Protein AF-A0A6B2DDG6-F1 (afdb_monomer_lite)

Radius of gyration: 26.23 Å; chains: 1; bounding box: 61×68×57 Å

Secondary structure (DSSP, 8-state):
-------------HHHHHHHHHHHHHHHHHHHHHHHHHHS-S--PPTTHHHHHHHHHHHHHHHHHHHHHHHHTT-GGGHHHHHHHHHHHHHHHHHHHHHPPTTHHHHHHHHHHHHHHHHHHHHHHHHH-------TT-HHHHHHHHSPPPPPP-

Sequence (154 aa):
MTVRTMPLLTTRTPGALATWVLGTVAVGMVPWAFVLGRSLPATTQVRHWPAAWIGLDLAVALGCATTARLLHVGDDRARLPASTVAALMAMDAWFDVLTAQAGAEFTQAVVCAVPELALAGLCAWLALRTTDEVVPGSPCDRVQASWPRPPAVP

pLDDT: mean 88.21, std 15.12, range [40.09, 98.75]

Structure (mmCIF, N/CA/C/O backbone):
data_AF-A0A6B2DDG6-F1
#
_entry.id   AF-A0A6B2DDG6-F1
#
loop_
_atom_site.group_PDB
_atom_site.id
_atom_site.type_symbol
_atom_site.label_atom_id
_atom_site.label_alt_id
_atom_site.label_comp_id
_atom_site.label_asym_id
_atom_site.label_entity_id
_atom_site.label_seq_id
_atom_site.pdbx_PDB_ins_code
_atom_site.Cartn_x
_atom_site.Cartn_y
_atom_site.Cartn_z
_atom_site.occupancy
_atom_site.B_iso_or_equiv
_atom_site.auth_seq_id
_atom_site.auth_comp_id
_atom_site.auth_asym_id
_atom_site.auth_atom_id
_atom_site.pdbx_PDB_model_num
ATOM 1 N N . MET A 1 1 ? 6.702 52.962 35.992 1.00 40.09 1 MET A N 1
ATOM 2 C CA . MET A 1 1 ? 6.380 51.525 35.843 1.00 40.09 1 MET A CA 1
ATOM 3 C C . MET A 1 1 ? 6.270 51.230 34.358 1.00 40.09 1 MET A C 1
ATOM 5 O O . MET A 1 1 ? 5.324 51.686 33.735 1.00 40.09 1 MET A O 1
ATOM 9 N N . THR A 1 2 ? 7.266 50.565 33.775 1.00 46.38 2 THR A N 1
ATOM 10 C CA . THR A 1 2 ? 7.349 50.327 32.324 1.00 46.38 2 THR A CA 1
ATOM 11 C C . THR A 1 2 ? 6.962 48.878 32.060 1.00 46.38 2 THR A C 1
ATOM 13 O O . THR A 1 2 ? 7.681 47.963 32.460 1.00 46.38 2 THR A O 1
ATOM 16 N N . VAL A 1 3 ? 5.796 48.661 31.451 1.00 52.56 3 VAL A N 1
ATOM 17 C CA . VAL A 1 3 ? 5.318 47.324 31.084 1.00 52.56 3 VAL A CA 1
ATOM 18 C C . VAL A 1 3 ? 6.172 46.820 29.922 1.00 52.56 3 VAL A C 1
ATOM 20 O O . VAL A 1 3 ? 6.163 47.386 28.833 1.00 52.56 3 VAL A O 1
ATOM 23 N N . ARG A 1 4 ? 6.962 45.778 30.183 1.00 59.75 4 ARG A N 1
ATOM 24 C CA . ARG A 1 4 ? 7.808 45.092 29.206 1.00 59.75 4 ARG A CA 1
ATOM 25 C C . ARG A 1 4 ? 6.925 44.175 28.361 1.00 59.75 4 ARG A C 1
ATOM 27 O O . ARG A 1 4 ? 6.528 43.109 28.821 1.00 59.75 4 ARG A O 1
ATOM 34 N N . THR A 1 5 ? 6.619 44.587 27.138 1.00 60.28 5 THR A N 1
ATOM 35 C CA . THR A 1 5 ? 5.959 43.751 26.131 1.00 60.28 5 THR A CA 1
ATOM 36 C C . THR A 1 5 ? 6.874 42.570 25.801 1.00 60.28 5 THR A C 1
ATOM 38 O O . THR A 1 5 ? 7.951 42.750 25.233 1.00 60.28 5 THR A O 1
ATOM 41 N N . MET A 1 6 ? 6.492 41.358 26.209 1.00 53.19 6 MET A N 1
ATOM 42 C CA . MET A 1 6 ? 7.170 40.137 25.771 1.00 53.19 6 MET A CA 1
ATOM 43 C C . MET A 1 6 ? 6.764 39.827 24.324 1.00 53.19 6 MET A C 1
ATOM 45 O O . MET A 1 6 ? 5.569 39.850 24.024 1.00 53.19 6 MET A O 1
ATOM 49 N N . PRO A 1 7 ? 7.717 39.538 23.419 1.00 54.41 7 PRO A N 1
ATOM 50 C CA . PRO A 1 7 ? 7.389 39.121 22.067 1.00 54.41 7 PRO A CA 1
ATOM 51 C C . PRO A 1 7 ? 6.740 37.737 22.126 1.00 54.41 7 PRO A C 1
ATOM 53 O O . PRO A 1 7 ? 7.273 36.812 22.740 1.00 54.41 7 PRO A O 1
ATOM 56 N N . LEU A 1 8 ? 5.574 37.609 21.495 1.00 54.94 8 LEU A N 1
ATOM 57 C CA . LEU A 1 8 ? 4.922 36.328 21.262 1.00 54.94 8 LEU A CA 1
ATOM 58 C C . LEU A 1 8 ? 5.894 35.444 20.475 1.00 54.94 8 LEU A C 1
ATOM 60 O O . LEU A 1 8 ? 6.207 35.730 19.321 1.00 54.94 8 LEU A O 1
ATOM 64 N N . LEU A 1 9 ? 6.389 34.385 21.113 1.00 56.28 9 LEU A N 1
ATOM 65 C CA . LEU A 1 9 ? 7.057 33.287 20.427 1.00 56.28 9 LEU A CA 1
ATOM 66 C C . LEU A 1 9 ? 6.065 32.729 19.406 1.00 56.28 9 LEU A C 1
ATOM 68 O O . LEU A 1 9 ? 5.051 32.139 19.774 1.00 56.28 9 LEU A O 1
ATOM 72 N N . THR A 1 10 ? 6.339 32.954 18.124 1.00 57.19 10 THR A N 1
ATOM 73 C CA . THR A 1 10 ? 5.575 32.403 17.010 1.00 57.19 10 THR A CA 1
ATOM 74 C C . THR A 1 10 ? 5.722 30.887 17.051 1.00 57.19 10 THR A C 1
ATOM 76 O O . THR A 1 10 ? 6.706 30.320 16.577 1.00 57.19 10 THR A O 1
ATOM 79 N N . THR A 1 11 ? 4.763 30.205 17.666 1.00 57.75 11 THR A N 1
ATOM 80 C CA . THR A 1 11 ? 4.654 28.755 17.584 1.00 57.75 11 THR A CA 1
ATOM 81 C C . THR A 1 11 ? 4.354 28.414 16.129 1.00 57.75 11 THR A C 1
ATOM 83 O O . THR A 1 11 ? 3.256 28.629 15.621 1.00 57.75 11 THR A O 1
ATOM 86 N N . ARG A 1 12 ? 5.370 27.928 15.407 1.00 59.50 12 ARG A N 1
ATOM 87 C CA . ARG A 1 12 ? 5.188 27.336 14.079 1.00 59.50 12 ARG A CA 1
ATOM 88 C C . ARG A 1 12 ? 4.221 26.171 14.278 1.00 59.50 12 ARG A C 1
ATOM 90 O O . ARG A 1 12 ? 4.576 25.192 14.932 1.00 59.50 12 ARG A O 1
ATOM 97 N N . THR A 1 13 ? 2.984 26.304 13.808 1.00 65.94 13 THR A N 1
ATOM 98 C CA . THR A 1 13 ? 1.982 25.250 13.967 1.00 65.94 13 THR A CA 1
ATOM 99 C C . THR A 1 13 ? 2.524 23.976 13.306 1.00 65.94 13 THR A C 1
ATOM 101 O O . THR A 1 13 ? 2.979 24.037 12.160 1.00 65.94 13 THR A O 1
ATOM 104 N N . PRO A 1 14 ? 2.532 22.820 13.995 1.00 66.00 14 PRO A N 1
ATOM 105 C CA . PRO A 1 14 ? 3.125 21.581 13.476 1.00 66.00 14 PRO A CA 1
ATOM 106 C C . PRO A 1 14 ? 2.548 21.167 12.111 1.00 66.00 14 PRO A C 1
ATOM 108 O O . PRO A 1 14 ? 3.252 20.567 11.301 1.00 66.00 14 PRO A O 1
ATOM 111 N N . GLY A 1 15 ? 1.311 21.580 11.806 1.00 80.69 15 GLY A N 1
ATOM 112 C CA . GLY A 1 15 ? 0.685 21.389 10.497 1.00 80.69 15 GLY A CA 1
ATOM 113 C C . GLY A 1 15 ? 1.370 22.141 9.352 1.00 80.69 15 GLY A C 1
ATOM 114 O O . GLY A 1 15 ? 1.506 21.585 8.270 1.00 80.69 15 GLY A O 1
ATOM 115 N N . ALA A 1 16 ? 1.875 23.360 9.571 1.00 88.19 16 ALA A N 1
ATOM 116 C CA . ALA A 1 16 ? 2.549 24.109 8.510 1.00 88.19 16 ALA A CA 1
ATOM 117 C C . ALA A 1 16 ? 3.857 23.423 8.093 1.00 88.19 16 ALA A C 1
ATOM 119 O O . ALA A 1 16 ? 4.118 23.266 6.904 1.00 88.19 16 ALA A O 1
ATOM 120 N N . LEU A 1 17 ? 4.660 22.974 9.066 1.00 91.38 17 LEU A N 1
ATOM 121 C CA . LEU A 1 17 ? 5.894 22.240 8.783 1.00 91.38 17 LEU A CA 1
ATOM 122 C C . LEU A 1 17 ? 5.604 20.928 8.047 1.00 91.38 17 LEU A C 1
ATOM 124 O O . LEU A 1 17 ? 6.252 20.655 7.042 1.00 91.38 17 LEU A O 1
ATOM 128 N N . ALA A 1 18 ? 4.621 20.150 8.511 1.00 92.81 18 ALA A N 1
ATOM 129 C CA . ALA A 1 18 ? 4.234 18.902 7.858 1.00 92.81 18 ALA A CA 1
ATOM 130 C C . ALA A 1 18 ? 3.815 19.131 6.396 1.00 92.81 18 ALA A C 1
ATOM 132 O O . ALA A 1 18 ? 4.323 18.452 5.508 1.00 92.81 18 ALA A O 1
ATOM 133 N N . THR A 1 19 ? 2.975 20.135 6.125 1.00 94.31 19 THR A N 1
ATOM 134 C CA . THR A 1 19 ? 2.556 20.482 4.759 1.00 94.31 19 THR A CA 1
ATOM 135 C C . THR A 1 19 ? 3.739 20.876 3.878 1.00 94.31 19 THR A C 1
ATOM 137 O O . THR A 1 19 ? 3.848 20.398 2.751 1.00 94.31 19 THR A O 1
ATOM 140 N N . TRP A 1 20 ? 4.657 21.704 4.385 1.00 96.06 20 TRP A N 1
ATOM 141 C CA . TRP A 1 20 ? 5.856 22.095 3.639 1.00 96.06 20 TRP A CA 1
ATOM 142 C C . TRP A 1 20 ? 6.769 20.907 3.333 1.00 96.06 20 TRP A C 1
ATOM 144 O O . TRP A 1 20 ? 7.252 20.780 2.207 1.00 96.06 20 TRP A O 1
ATOM 154 N N . VAL A 1 21 ? 6.990 20.026 4.311 1.00 96.50 21 VAL A N 1
ATOM 155 C CA . VAL A 1 21 ? 7.806 18.818 4.136 1.00 96.50 21 VAL A CA 1
ATOM 156 C C . VAL A 1 21 ? 7.171 17.897 3.097 1.00 96.50 21 VAL A C 1
ATOM 158 O O . VAL A 1 21 ? 7.837 17.527 2.134 1.00 96.50 21 VAL A O 1
ATOM 161 N N . LEU A 1 22 ? 5.880 17.583 3.238 1.00 96.31 22 LEU A N 1
ATOM 162 C CA . LEU A 1 22 ? 5.158 16.721 2.299 1.00 96.31 22 LEU A CA 1
ATOM 163 C C . LEU A 1 22 ? 5.141 17.309 0.883 1.00 96.31 22 LEU A C 1
ATOM 165 O O . LEU A 1 22 ? 5.412 16.591 -0.076 1.00 96.31 22 LEU A O 1
ATOM 169 N N . GLY A 1 23 ? 4.900 18.616 0.748 1.00 97.12 23 GLY A N 1
ATOM 170 C CA . GLY A 1 23 ? 4.940 19.307 -0.542 1.00 97.12 23 GLY A CA 1
ATOM 171 C C . GLY A 1 23 ? 6.322 19.253 -1.197 1.00 97.12 23 GLY A C 1
ATOM 172 O O . GLY A 1 23 ? 6.435 18.973 -2.388 1.00 97.12 23 GLY A O 1
ATOM 173 N N . THR A 1 24 ? 7.385 19.442 -0.411 1.00 97.50 24 THR A N 1
ATOM 174 C CA . THR A 1 24 ? 8.770 19.357 -0.902 1.00 97.50 24 THR A CA 1
ATOM 175 C C . THR A 1 24 ? 9.111 17.943 -1.369 1.00 97.50 24 THR A C 1
ATOM 177 O O . THR A 1 24 ? 9.685 17.775 -2.444 1.00 97.50 24 THR A O 1
ATOM 180 N N . VAL A 1 25 ? 8.725 16.920 -0.600 1.00 97.56 25 VAL A N 1
ATOM 181 C CA . VAL A 1 25 ? 8.925 15.514 -0.980 1.00 97.56 25 VAL A CA 1
ATOM 182 C C . VAL A 1 25 ? 8.166 15.190 -2.266 1.00 97.56 25 VAL A C 1
ATOM 184 O O . VAL A 1 25 ? 8.749 14.607 -3.176 1.00 97.56 25 VAL A O 1
ATOM 187 N N . ALA A 1 26 ? 6.904 15.613 -2.385 1.00 97.06 26 ALA A N 1
ATOM 188 C CA . ALA A 1 26 ? 6.096 15.375 -3.579 1.00 97.06 26 ALA A CA 1
ATOM 189 C C . ALA A 1 26 ? 6.734 15.983 -4.839 1.00 97.06 26 ALA A C 1
ATOM 191 O O . ALA A 1 26 ? 6.881 15.299 -5.851 1.00 97.06 26 ALA A O 1
ATOM 192 N N . VAL A 1 27 ? 7.184 17.241 -4.764 1.00 97.94 27 VAL A N 1
ATOM 193 C CA . VAL A 1 27 ? 7.875 17.904 -5.881 1.00 97.94 27 VAL A CA 1
ATOM 194 C C . VAL A 1 27 ? 9.208 17.225 -6.193 1.00 97.94 27 VAL A C 1
ATOM 196 O O . VAL A 1 27 ? 9.530 17.050 -7.363 1.00 97.94 27 VAL A O 1
ATOM 199 N N . GLY A 1 28 ? 9.967 16.805 -5.177 1.00 98.06 28 GLY A N 1
ATOM 200 C CA . GLY A 1 28 ? 11.243 16.106 -5.350 1.00 98.06 28 GLY A CA 1
ATOM 201 C C . GLY A 1 28 ? 11.117 14.705 -5.966 1.00 98.06 28 GLY A C 1
ATOM 202 O O . GLY A 1 28 ? 12.019 14.271 -6.683 1.00 98.06 28 GLY A O 1
ATOM 203 N N . MET A 1 29 ? 9.994 14.013 -5.754 1.00 97.62 29 MET A N 1
ATOM 204 C CA . MET A 1 29 ? 9.755 12.680 -6.321 1.00 97.62 29 MET A CA 1
ATOM 205 C C . MET A 1 29 ? 9.572 12.695 -7.845 1.00 97.62 29 MET A C 1
ATOM 207 O O . MET A 1 29 ? 9.952 11.730 -8.503 1.00 97.62 29 MET A O 1
ATOM 211 N N . VAL A 1 30 ? 9.055 13.782 -8.430 1.00 97.50 30 VAL A N 1
ATOM 212 C CA . VAL A 1 30 ? 8.853 13.901 -9.889 1.00 97.50 30 VAL A CA 1
ATOM 213 C C . VAL A 1 30 ? 10.168 13.811 -10.685 1.00 97.50 30 VAL A C 1
ATOM 215 O O . VAL A 1 30 ? 10.279 12.936 -11.549 1.00 97.50 30 VAL A O 1
ATOM 218 N N . PRO A 1 31 ? 11.196 14.647 -10.429 1.00 97.75 31 PRO A N 1
ATOM 219 C CA . PRO A 1 31 ? 12.471 14.524 -11.126 1.00 97.75 31 PRO A CA 1
ATOM 220 C C . PRO A 1 31 ? 13.183 13.211 -10.784 1.00 97.75 31 PRO A C 1
ATOM 222 O O . PRO A 1 31 ? 13.831 12.634 -11.656 1.00 97.75 31 PRO A O 1
ATOM 225 N N . TRP A 1 32 ? 13.036 12.696 -9.557 1.00 98.19 32 TRP A N 1
ATOM 226 C CA . TRP A 1 32 ? 13.607 11.403 -9.179 1.00 98.19 32 TRP A CA 1
ATOM 227 C C . TRP A 1 32 ? 13.016 10.242 -9.992 1.00 98.19 32 TRP A C 1
ATOM 229 O O . TRP A 1 32 ? 13.770 9.436 -10.535 1.00 98.19 32 TRP A O 1
ATOM 239 N N . ALA A 1 33 ? 11.692 10.191 -10.171 1.00 96.88 33 ALA A N 1
ATOM 240 C CA . ALA A 1 33 ? 11.028 9.183 -10.999 1.00 96.88 33 ALA A CA 1
ATOM 241 C C . ALA A 1 33 ? 11.530 9.206 -12.454 1.00 96.88 33 ALA A C 1
ATOM 243 O O . ALA A 1 33 ? 11.756 8.158 -13.059 1.00 96.88 33 ALA A O 1
ATOM 244 N N . PHE A 1 34 ? 11.786 10.396 -13.003 1.00 97.38 34 PHE A N 1
ATOM 245 C CA . PHE A 1 34 ? 12.369 10.539 -14.336 1.00 97.38 34 PHE A CA 1
ATOM 246 C C . PHE A 1 34 ? 13.814 10.030 -14.415 1.00 97.38 34 PHE A C 1
ATOM 248 O O . PHE A 1 34 ? 14.192 9.383 -15.393 1.00 97.38 34 PHE A O 1
ATOM 255 N N . VAL A 1 35 ? 14.623 10.282 -13.381 1.00 98.06 35 VAL A N 1
ATOM 256 C CA . VAL A 1 35 ? 15.971 9.707 -13.274 1.00 98.06 35 VAL A CA 1
ATOM 257 C C . VAL A 1 35 ? 15.893 8.181 -13.237 1.00 98.06 35 VAL A C 1
ATOM 259 O O . VAL A 1 35 ? 16.618 7.533 -13.994 1.00 98.06 35 VAL A O 1
ATOM 262 N N . LEU A 1 36 ? 14.987 7.599 -12.444 1.00 95.75 36 LEU A N 1
ATOM 263 C CA . LEU A 1 36 ? 14.790 6.148 -12.376 1.00 95.75 36 LEU A CA 1
ATOM 264 C C . LEU A 1 36 ? 14.430 5.564 -13.746 1.00 95.75 36 LEU A C 1
ATOM 266 O O . LEU A 1 36 ? 15.101 4.643 -14.202 1.00 95.75 36 LEU A O 1
ATOM 270 N N . GLY A 1 37 ? 13.462 6.159 -14.449 1.00 95.12 37 GLY A N 1
ATOM 271 C CA . GLY A 1 37 ? 13.037 5.693 -15.773 1.00 95.12 37 GLY A CA 1
ATOM 272 C C . GLY A 1 37 ? 14.136 5.716 -16.842 1.00 95.12 37 GLY A C 1
ATOM 273 O O . GLY A 1 37 ? 14.054 4.971 -17.813 1.00 95.12 37 GLY A O 1
ATOM 274 N N . ARG A 1 38 ? 15.179 6.543 -16.676 1.00 97.50 38 ARG A N 1
ATOM 275 C CA . ARG A 1 38 ? 16.314 6.619 -17.614 1.00 97.50 38 ARG A CA 1
ATOM 276 C C . ARG A 1 38 ? 17.553 5.836 -17.194 1.00 97.50 38 ARG A C 1
ATOM 278 O O . ARG A 1 38 ? 18.410 5.599 -18.038 1.00 97.50 38 ARG A O 1
ATOM 285 N N . SER A 1 39 ? 17.694 5.518 -15.911 1.00 96.38 39 SER A N 1
ATOM 286 C CA . SER A 1 39 ? 18.922 4.928 -15.360 1.00 96.38 39 SER A CA 1
ATOM 287 C C . SER A 1 39 ? 18.777 3.462 -14.959 1.00 96.38 39 SER A C 1
ATOM 289 O O . SER A 1 39 ? 19.787 2.763 -14.887 1.00 96.38 39 SER A O 1
ATOM 291 N N . LEU A 1 40 ? 17.554 2.984 -14.707 1.00 94.12 40 LEU A N 1
ATOM 292 C CA . LEU A 1 40 ? 17.319 1.588 -14.349 1.00 94.12 40 LEU A CA 1
ATOM 293 C C . LEU A 1 40 ? 17.517 0.656 -15.558 1.00 94.12 40 LEU A C 1
ATOM 295 O O . LEU A 1 40 ? 17.062 0.970 -16.660 1.00 94.12 40 LEU A O 1
ATOM 299 N N . PRO A 1 41 ? 18.161 -0.510 -15.365 1.00 94.00 41 PRO A N 1
ATOM 300 C CA . PRO A 1 41 ? 18.221 -1.540 -16.392 1.00 94.00 41 PRO A CA 1
ATOM 301 C C . PRO A 1 41 ? 16.835 -2.155 -16.620 1.00 94.00 41 PRO A C 1
ATOM 303 O O . PRO A 1 41 ? 16.034 -2.258 -15.694 1.00 94.00 41 PRO A O 1
ATOM 306 N N . ALA A 1 42 ? 16.580 -2.629 -17.843 1.00 90.81 42 ALA A N 1
ATOM 307 C CA . ALA A 1 42 ? 15.306 -3.260 -18.205 1.00 90.81 42 ALA A CA 1
ATOM 308 C C . ALA A 1 42 ? 15.013 -4.543 -17.406 1.00 90.81 42 ALA A C 1
ATOM 310 O O . ALA A 1 42 ? 13.858 -4.888 -17.184 1.00 90.81 42 ALA A O 1
ATOM 311 N N . THR A 1 43 ? 16.058 -5.248 -16.966 1.00 91.00 43 THR A N 1
ATOM 312 C CA . THR A 1 43 ? 15.948 -6.472 -16.168 1.00 91.00 43 THR A CA 1
ATOM 313 C C . THR A 1 43 ? 16.949 -6.433 -15.026 1.00 91.00 43 THR A C 1
ATOM 315 O O . THR A 1 43 ? 18.111 -6.074 -15.230 1.00 91.00 43 THR A O 1
ATOM 318 N N . THR A 1 44 ? 16.524 -6.850 -13.836 1.00 91.69 44 THR A N 1
ATOM 319 C CA . THR A 1 44 ? 17.392 -6.942 -12.662 1.00 91.69 44 THR A CA 1
ATOM 320 C C . THR A 1 44 ? 17.139 -8.238 -11.906 1.00 91.69 44 THR A C 1
ATOM 322 O O . THR A 1 44 ? 15.999 -8.679 -11.779 1.00 91.69 44 THR A O 1
ATOM 325 N N . GLN A 1 45 ? 18.203 -8.852 -11.392 1.00 94.12 45 GLN A N 1
ATOM 326 C CA . GLN A 1 45 ? 18.086 -10.004 -10.507 1.00 94.12 45 GLN A CA 1
ATOM 327 C C . GLN A 1 45 ? 18.014 -9.516 -9.059 1.00 94.12 45 GLN A C 1
ATOM 329 O O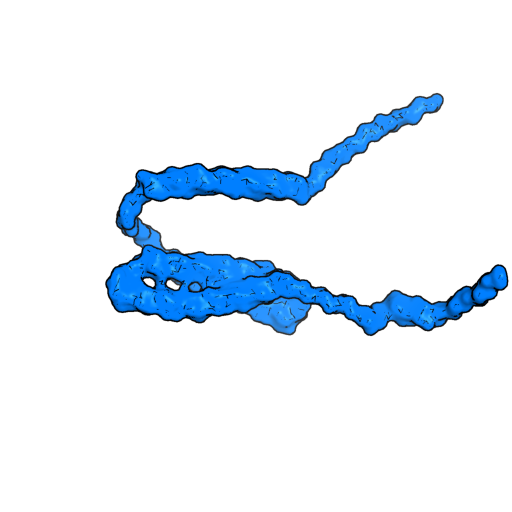 . GLN A 1 45 ? 18.956 -8.914 -8.538 1.00 94.12 45 GLN A O 1
ATOM 334 N N . VAL A 1 46 ? 16.893 -9.790 -8.396 1.00 93.38 46 VAL A N 1
ATOM 335 C CA . VAL A 1 46 ? 16.653 -9.365 -7.015 1.00 93.38 46 VAL A CA 1
ATOM 336 C C . VAL A 1 46 ? 17.196 -10.413 -6.044 1.00 93.38 46 VAL A C 1
ATOM 338 O O . VAL A 1 46 ? 16.879 -11.600 -6.135 1.00 93.38 46 VAL A O 1
ATOM 341 N N . ARG A 1 47 ? 18.022 -9.985 -5.082 1.00 94.69 47 ARG A N 1
ATOM 342 C CA . ARG A 1 47 ? 18.471 -10.859 -3.988 1.00 94.69 47 ARG A CA 1
ATOM 343 C C . ARG A 1 47 ? 17.328 -11.084 -2.998 1.00 94.69 47 ARG A C 1
ATOM 345 O O . ARG A 1 47 ? 16.624 -10.142 -2.662 1.00 94.69 47 ARG A O 1
ATOM 352 N N . HIS A 1 48 ? 17.200 -12.312 -2.491 1.00 95.62 48 HIS A N 1
ATOM 353 C CA . HIS A 1 48 ? 16.175 -12.706 -1.510 1.00 95.62 48 HIS A CA 1
ATOM 354 C C . HIS A 1 48 ? 14.725 -12.531 -1.992 1.00 95.62 48 HIS A C 1
ATOM 356 O O . HIS A 1 48 ? 13.846 -12.239 -1.186 1.00 95.62 48 HIS A O 1
ATOM 362 N N . TRP A 1 49 ? 14.469 -12.756 -3.285 1.00 95.12 49 TRP A N 1
ATOM 363 C CA . TRP A 1 49 ? 13.139 -12.633 -3.894 1.00 95.12 49 TRP A CA 1
ATOM 364 C C . TRP A 1 49 ? 11.999 -13.280 -3.078 1.00 95.12 49 TRP A C 1
ATOM 366 O O . TRP A 1 49 ? 11.041 -12.573 -2.782 1.00 95.12 49 TRP A O 1
ATOM 376 N N . PRO A 1 50 ? 12.106 -14.533 -2.580 1.00 96.56 50 PRO A N 1
ATOM 377 C CA . PRO A 1 50 ? 11.032 -15.117 -1.770 1.00 96.56 50 PRO A CA 1
ATOM 378 C C . PRO A 1 50 ? 10.796 -14.391 -0.439 1.00 96.56 50 PRO A C 1
ATOM 380 O O . PRO A 1 50 ? 9.664 -14.274 0.012 1.00 96.56 50 PRO A O 1
ATOM 383 N N . ALA A 1 51 ? 11.857 -13.890 0.200 1.00 97.44 51 ALA A N 1
ATOM 384 C CA . ALA A 1 51 ? 11.738 -13.215 1.490 1.00 97.44 51 ALA A CA 1
ATOM 385 C C . ALA A 1 51 ? 11.037 -11.853 1.370 1.00 97.44 51 ALA A C 1
ATOM 387 O O . ALA A 1 51 ? 10.379 -11.437 2.320 1.00 97.44 51 ALA A O 1
ATOM 388 N N . ALA A 1 52 ? 11.164 -11.174 0.224 1.00 95.94 52 ALA A N 1
ATOM 389 C CA . ALA A 1 52 ? 10.461 -9.920 -0.037 1.00 95.94 52 ALA A CA 1
ATOM 390 C C . ALA A 1 52 ? 8.938 -10.127 -0.043 1.00 95.94 52 ALA A C 1
ATOM 392 O O . ALA A 1 52 ? 8.232 -9.419 0.673 1.00 95.94 52 ALA A O 1
ATOM 393 N N . TRP A 1 53 ? 8.463 -11.147 -0.765 1.00 96.50 53 TRP A N 1
ATOM 394 C CA . TRP A 1 53 ? 7.042 -11.502 -0.833 1.00 96.50 53 TRP A CA 1
ATOM 395 C C . TRP A 1 53 ? 6.504 -11.994 0.506 1.00 96.50 53 TRP A C 1
ATOM 397 O O . TRP A 1 53 ? 5.566 -11.412 1.033 1.00 96.50 53 TRP A O 1
ATOM 407 N N . ILE A 1 54 ? 7.199 -12.940 1.149 1.00 98.19 54 ILE A N 1
ATOM 408 C CA . ILE A 1 54 ? 6.819 -13.419 2.489 1.00 98.19 54 ILE A CA 1
ATOM 409 C C . ILE A 1 54 ? 6.730 -12.253 3.487 1.00 98.19 54 ILE A C 1
ATOM 411 O O . ILE A 1 54 ? 5.831 -12.213 4.324 1.00 98.19 54 ILE A O 1
ATOM 415 N N . GLY A 1 55 ? 7.661 -11.298 3.424 1.00 98.12 55 GLY A N 1
ATOM 416 C CA . GLY A 1 55 ? 7.640 -10.117 4.283 1.00 98.12 55 GLY A CA 1
ATOM 417 C C . GLY A 1 55 ? 6.415 -9.227 4.052 1.00 98.12 55 GLY A C 1
ATOM 418 O O . GLY A 1 55 ? 5.808 -8.778 5.027 1.00 98.12 55 GLY A O 1
ATOM 419 N N . LEU A 1 56 ? 6.042 -8.999 2.789 1.00 97.50 56 LEU A N 1
ATOM 420 C CA . LEU A 1 56 ? 4.843 -8.249 2.410 1.00 97.50 56 LEU A CA 1
ATOM 421 C C . LEU A 1 56 ? 3.570 -8.958 2.892 1.00 97.50 56 LEU A C 1
ATOM 423 O O . LEU A 1 56 ? 2.774 -8.344 3.603 1.00 97.50 56 LEU A O 1
ATOM 427 N N . ASP A 1 57 ? 3.437 -10.255 2.613 1.00 97.50 57 ASP A N 1
ATOM 428 C CA . ASP A 1 57 ? 2.299 -11.080 3.034 1.00 97.50 57 ASP A CA 1
ATOM 429 C C . ASP A 1 57 ? 2.114 -11.070 4.553 1.00 97.50 57 ASP A C 1
ATOM 431 O O . ASP A 1 57 ? 1.008 -10.893 5.068 1.00 97.50 57 ASP A O 1
ATOM 435 N N . LEU A 1 58 ? 3.210 -11.212 5.307 1.00 98.62 58 LEU A N 1
ATOM 436 C CA . LEU A 1 58 ? 3.172 -11.147 6.766 1.00 98.62 58 LEU A CA 1
ATOM 437 C C . LEU A 1 58 ? 2.762 -9.756 7.263 1.00 98.62 58 LEU A C 1
ATOM 439 O O . LEU A 1 58 ? 1.997 -9.659 8.225 1.00 98.62 58 LEU A O 1
ATOM 443 N N . ALA A 1 59 ? 3.233 -8.681 6.626 1.00 98.44 59 ALA A N 1
ATOM 444 C CA . ALA A 1 59 ? 2.836 -7.320 6.978 1.00 98.44 59 ALA A CA 1
ATOM 445 C C . ALA A 1 59 ? 1.340 -7.078 6.714 1.00 98.44 59 ALA A C 1
ATOM 447 O O . ALA A 1 59 ? 0.652 -6.521 7.575 1.00 98.44 59 ALA A O 1
ATOM 448 N N . VAL A 1 60 ? 0.819 -7.554 5.578 1.00 98.56 60 VAL A N 1
ATOM 449 C CA . VAL A 1 60 ? -0.613 -7.523 5.249 1.00 98.56 60 VAL A CA 1
ATOM 450 C C . VAL A 1 60 ? -1.412 -8.334 6.267 1.00 98.56 60 VAL A C 1
ATOM 452 O O . VAL A 1 60 ? -2.367 -7.816 6.845 1.00 98.56 60 VAL A O 1
ATOM 455 N N . ALA A 1 61 ? -1.003 -9.571 6.559 1.00 98.62 61 ALA A N 1
ATOM 456 C CA . ALA A 1 61 ? -1.688 -10.441 7.511 1.00 98.62 61 ALA A CA 1
ATOM 457 C C . ALA A 1 61 ? -1.753 -9.819 8.916 1.00 98.62 61 ALA A C 1
ATOM 459 O O . ALA A 1 61 ? -2.815 -9.799 9.544 1.00 98.62 61 ALA A O 1
ATOM 460 N N . LEU A 1 62 ? -0.644 -9.247 9.396 1.00 98.75 62 LEU A N 1
ATOM 461 C CA . LEU A 1 62 ? -0.592 -8.523 10.667 1.00 98.75 62 LEU A CA 1
ATOM 462 C C . LEU A 1 62 ? -1.474 -7.267 10.640 1.00 98.75 62 LEU A C 1
ATOM 464 O O . LEU A 1 62 ? -2.199 -7.004 11.602 1.00 98.75 62 LEU A O 1
ATOM 468 N N . GLY A 1 63 ? -1.464 -6.506 9.545 1.00 98.44 63 GLY A N 1
ATOM 469 C CA . GLY A 1 63 ? -2.331 -5.343 9.348 1.00 98.44 63 GLY A CA 1
ATOM 470 C C . GLY A 1 63 ? -3.822 -5.704 9.367 1.00 98.44 63 GLY A C 1
ATOM 471 O O . GLY A 1 63 ? -4.618 -5.043 10.036 1.00 98.44 63 GLY A O 1
ATOM 472 N N . CYS A 1 64 ? -4.207 -6.800 8.716 1.00 98.62 64 CYS A N 1
ATOM 473 C CA . CYS A 1 64 ? -5.572 -7.322 8.728 1.00 98.62 64 CYS A CA 1
ATOM 474 C C . CYS A 1 64 ? -5.976 -7.801 10.126 1.00 98.62 64 CYS A C 1
ATOM 476 O O . CYS A 1 64 ? -7.036 -7.419 10.621 1.00 98.62 64 CYS A O 1
ATOM 478 N N . ALA A 1 65 ? -5.122 -8.576 10.800 1.00 98.62 65 ALA A N 1
ATOM 479 C CA . ALA A 1 65 ? -5.388 -9.072 12.149 1.00 98.62 65 ALA A CA 1
ATOM 480 C C . ALA A 1 65 ? -5.518 -7.930 13.170 1.00 98.62 65 ALA A C 1
ATOM 482 O O . ALA A 1 65 ? -6.416 -7.941 14.014 1.00 98.62 65 ALA A O 1
ATOM 483 N N . THR A 1 66 ? -4.652 -6.918 13.082 1.00 98.50 66 THR A N 1
ATOM 484 C CA . THR A 1 66 ? -4.709 -5.734 13.952 1.00 98.50 66 THR A CA 1
ATOM 485 C C . THR A 1 66 ? -5.940 -4.884 13.664 1.00 98.50 66 THR A C 1
ATOM 487 O O . THR A 1 66 ? -6.638 -4.518 14.608 1.00 98.50 66 THR A O 1
ATOM 490 N N . THR A 1 67 ? -6.268 -4.643 12.390 1.00 97.81 67 THR A N 1
ATOM 491 C CA . THR A 1 67 ? -7.522 -3.987 11.987 1.00 97.81 67 THR A CA 1
ATOM 492 C C . THR A 1 67 ? -8.723 -4.731 12.566 1.00 97.81 67 THR A C 1
ATOM 494 O O . THR A 1 67 ? -9.503 -4.140 13.305 1.00 97.81 67 THR A O 1
ATOM 497 N N . ALA A 1 68 ? -8.845 -6.036 12.311 1.00 98.00 68 ALA A N 1
ATOM 498 C CA . ALA A 1 68 ? -9.965 -6.851 12.775 1.00 98.00 68 ALA A CA 1
ATOM 499 C C . ALA A 1 68 ? -10.102 -6.838 14.305 1.00 98.00 68 ALA A C 1
ATOM 501 O O . ALA A 1 68 ? -11.203 -6.663 14.827 1.00 98.00 68 ALA A O 1
ATOM 502 N N . ARG A 1 69 ? -8.983 -6.949 15.033 1.00 98.38 69 ARG A N 1
ATOM 503 C CA . ARG A 1 69 ? -8.969 -6.861 16.498 1.00 98.38 69 ARG A CA 1
ATOM 504 C C . ARG A 1 69 ? -9.476 -5.506 16.991 1.00 98.38 69 ARG A C 1
ATOM 506 O O . ARG A 1 69 ? -10.304 -5.482 17.895 1.00 98.38 69 ARG A O 1
ATOM 513 N N . LEU A 1 70 ? -8.976 -4.402 16.434 1.00 97.00 70 LEU A N 1
ATOM 514 C CA . LEU A 1 70 ? -9.368 -3.051 16.851 1.00 97.00 70 LEU A CA 1
ATOM 515 C C . LEU A 1 70 ? -10.840 -2.772 16.533 1.00 97.00 70 LEU A C 1
ATOM 517 O O . LEU A 1 70 ? -11.547 -2.224 17.371 1.00 97.00 70 LEU A O 1
ATOM 521 N N . LEU A 1 71 ? -11.329 -3.245 15.384 1.00 95.81 71 LEU A N 1
ATOM 522 C CA . LEU A 1 71 ? -12.752 -3.192 15.049 1.00 95.81 71 LEU A CA 1
ATOM 523 C C . LEU A 1 71 ? -13.613 -3.981 16.031 1.00 95.81 71 LEU A C 1
ATOM 525 O O . LEU A 1 71 ? -14.673 -3.506 16.424 1.00 95.81 71 LEU A O 1
ATOM 529 N N . HIS A 1 72 ? -13.156 -5.161 16.449 1.00 96.88 72 HIS A N 1
ATOM 530 C CA . HIS A 1 72 ? -13.899 -5.996 17.387 1.00 96.88 72 HIS A CA 1
ATOM 531 C C . HIS A 1 72 ? -14.056 -5.345 18.769 1.00 96.88 72 HIS A C 1
ATOM 533 O O . HIS A 1 72 ? -15.095 -5.510 19.401 1.00 96.88 72 HIS A O 1
ATOM 539 N N . VAL A 1 73 ? -13.052 -4.586 19.222 1.00 96.19 73 VAL A N 1
ATOM 540 C CA . VAL A 1 73 ? -13.106 -3.846 20.497 1.00 96.19 73 VAL A CA 1
ATOM 541 C C . VAL A 1 73 ? -13.650 -2.418 20.357 1.00 96.19 73 VAL A C 1
ATOM 543 O O . VAL A 1 73 ? -13.707 -1.704 21.354 1.00 96.19 73 VAL A O 1
ATOM 546 N N . GLY A 1 74 ? -14.045 -1.998 19.150 1.00 92.75 74 GLY A N 1
ATOM 547 C CA . GLY A 1 74 ? -14.590 -0.662 18.889 1.00 92.75 74 GLY A CA 1
ATOM 548 C C . GLY A 1 74 ? -13.570 0.480 18.969 1.00 92.75 74 GLY A C 1
ATOM 549 O O . GLY A 1 74 ? -13.948 1.604 19.277 1.00 92.75 74 GLY A O 1
ATOM 550 N N . ASP A 1 75 ? -12.281 0.219 18.726 1.00 92.62 75 ASP A N 1
ATOM 551 C CA . ASP A 1 75 ? -11.230 1.244 18.772 1.00 92.62 75 ASP A CA 1
ATOM 552 C C . ASP A 1 75 ? -11.095 1.968 17.417 1.00 92.62 75 ASP A C 1
ATOM 554 O O . ASP A 1 75 ? -10.752 1.360 16.395 1.00 92.62 75 ASP A O 1
ATOM 558 N N . ASP A 1 76 ? -11.297 3.291 17.418 1.00 92.69 76 ASP A N 1
ATOM 559 C CA . ASP A 1 76 ? -11.152 4.176 16.251 1.00 92.69 76 ASP A CA 1
ATOM 560 C C . ASP A 1 76 ? -9.762 4.106 15.597 1.00 92.69 76 ASP A C 1
ATOM 562 O O . ASP A 1 76 ? -9.599 4.404 14.407 1.00 92.69 76 ASP A O 1
ATOM 566 N N . ARG A 1 77 ? -8.737 3.666 16.337 1.00 95.44 77 ARG A N 1
ATOM 567 C CA . ARG A 1 77 ? -7.384 3.457 15.805 1.00 95.44 77 ARG A CA 1
ATOM 568 C C . ARG A 1 77 ? -7.328 2.382 14.730 1.00 95.44 77 ARG A C 1
ATOM 570 O O . ARG A 1 77 ? -6.335 2.359 14.009 1.00 95.44 77 ARG A O 1
ATOM 577 N N . ALA A 1 78 ? -8.366 1.554 14.560 1.00 96.44 78 ALA A N 1
ATOM 578 C CA . ALA A 1 78 ? -8.482 0.589 13.462 1.00 96.44 78 ALA A CA 1
ATOM 579 C C . ALA A 1 78 ? -8.266 1.216 12.074 1.00 96.44 78 ALA A C 1
ATOM 581 O O . ALA A 1 78 ? -7.826 0.537 11.149 1.00 96.44 78 ALA A O 1
ATOM 582 N N . ARG A 1 79 ? -8.516 2.525 11.938 1.00 96.75 79 ARG A N 1
ATOM 583 C CA . ARG A 1 79 ? -8.295 3.291 10.706 1.00 96.75 79 ARG A CA 1
ATOM 584 C C . ARG A 1 79 ? -6.828 3.308 10.256 1.00 96.75 79 ARG A C 1
ATOM 586 O O . ARG A 1 79 ? -6.572 3.359 9.058 1.00 96.75 79 ARG A O 1
ATOM 593 N N . LEU A 1 80 ? -5.873 3.246 11.190 1.00 97.00 80 LEU A N 1
ATOM 594 C CA . LEU A 1 80 ? -4.432 3.303 10.903 1.00 97.00 80 LEU A CA 1
ATOM 595 C C . LEU A 1 80 ? -3.876 2.010 10.274 1.00 97.00 80 LEU A C 1
ATOM 597 O O . LEU A 1 80 ? -3.249 2.089 9.215 1.00 97.00 80 LEU A O 1
ATOM 601 N N . PRO A 1 81 ? -4.075 0.809 10.855 1.00 97.94 81 PRO A N 1
ATOM 602 C CA . PRO A 1 81 ? -3.678 -0.418 10.179 1.00 97.94 81 PRO A CA 1
ATOM 603 C C . PRO A 1 81 ? -4.517 -0.659 8.920 1.00 97.94 81 PRO A C 1
ATOM 605 O O . PRO A 1 81 ? -3.967 -1.146 7.939 1.00 97.94 81 PRO A O 1
ATOM 608 N N . ALA A 1 82 ? -5.787 -0.234 8.880 1.00 98.06 82 ALA A N 1
ATOM 609 C CA . ALA A 1 82 ? -6.596 -0.328 7.668 1.00 98.06 82 ALA A CA 1
ATOM 610 C C . ALA A 1 82 ? -6.010 0.508 6.517 1.00 98.06 82 ALA A C 1
ATOM 612 O O . ALA A 1 82 ? -5.832 -0.013 5.421 1.00 98.06 82 ALA A O 1
ATOM 613 N N . SER A 1 83 ? -5.625 1.770 6.744 1.00 98.31 83 SER A N 1
ATOM 614 C CA . SER A 1 83 ? -4.986 2.575 5.689 1.00 98.31 83 SER A CA 1
ATOM 615 C C . SER A 1 83 ? -3.648 1.985 5.236 1.00 98.31 83 SER A C 1
ATOM 617 O O . SER A 1 83 ? -3.310 2.056 4.056 1.00 98.31 83 SER A O 1
ATOM 619 N N . THR A 1 84 ? -2.918 1.351 6.157 1.00 98.38 84 THR A N 1
ATOM 620 C CA . THR A 1 84 ? -1.659 0.660 5.859 1.00 98.38 84 THR A CA 1
ATOM 621 C C . THR A 1 84 ? -1.896 -0.554 4.958 1.00 98.38 84 THR A C 1
ATOM 623 O O . THR A 1 84 ? -1.257 -0.658 3.916 1.00 98.38 84 THR A O 1
ATOM 626 N N . VAL A 1 85 ? -2.849 -1.431 5.297 1.00 98.69 85 VAL A N 1
ATOM 627 C CA . VAL A 1 85 ? -3.229 -2.577 4.450 1.00 98.69 85 VAL A CA 1
ATOM 628 C C . VAL A 1 85 ? -3.715 -2.101 3.085 1.00 98.69 85 VAL A C 1
ATOM 630 O O . VAL A 1 85 ? -3.325 -2.674 2.075 1.00 98.69 85 VAL A O 1
ATOM 633 N N . ALA A 1 86 ? -4.503 -1.024 3.031 1.00 98.62 86 ALA A N 1
ATOM 634 C CA . ALA A 1 86 ? -4.982 -0.474 1.768 1.00 98.62 86 ALA A CA 1
ATOM 635 C C . ALA A 1 86 ? -3.833 -0.077 0.830 1.00 98.62 86 ALA A C 1
ATOM 637 O O . ALA A 1 86 ? -3.843 -0.434 -0.346 1.00 98.62 86 ALA A O 1
ATOM 638 N N . ALA A 1 87 ? -2.826 0.625 1.357 1.00 98.56 87 ALA A N 1
ATOM 639 C CA . ALA A 1 87 ? -1.647 1.000 0.587 1.00 98.56 87 ALA A CA 1
ATOM 640 C C . ALA A 1 87 ? -0.811 -0.223 0.174 1.00 98.56 87 ALA A C 1
ATOM 642 O O . ALA A 1 87 ? -0.381 -0.291 -0.974 1.00 98.56 87 ALA A O 1
ATOM 643 N N . LEU A 1 88 ? -0.605 -1.190 1.078 1.00 98.50 88 LEU A N 1
ATOM 644 C CA . LEU A 1 88 ? 0.159 -2.407 0.782 1.00 98.50 88 LEU A CA 1
ATOM 645 C C . LEU A 1 88 ? -0.502 -3.239 -0.322 1.00 98.50 88 LEU A C 1
ATOM 647 O O . LEU A 1 88 ? 0.174 -3.564 -1.285 1.00 98.50 88 LEU A O 1
ATOM 651 N N . MET A 1 89 ? -1.809 -3.496 -0.238 1.00 98.62 89 MET A N 1
ATOM 652 C CA . MET A 1 89 ? -2.541 -4.276 -1.246 1.00 98.62 89 MET A CA 1
ATOM 653 C C . MET A 1 89 ? -2.618 -3.571 -2.607 1.00 98.62 89 MET A C 1
ATOM 655 O O . MET A 1 89 ? -2.582 -4.218 -3.646 1.00 98.62 89 MET A O 1
ATOM 659 N N . ALA A 1 90 ? -2.702 -2.235 -2.629 1.00 98.62 90 ALA A N 1
ATOM 660 C CA . ALA A 1 90 ? -2.633 -1.485 -3.883 1.00 98.62 90 ALA A CA 1
ATOM 661 C C . ALA A 1 90 ? -1.243 -1.583 -4.534 1.00 98.62 90 ALA A C 1
ATOM 663 O O . ALA A 1 90 ? -1.138 -1.680 -5.756 1.00 98.62 90 ALA A O 1
ATOM 664 N N . MET A 1 91 ? -0.181 -1.554 -3.723 1.00 98.38 91 MET A N 1
ATOM 665 C CA . MET A 1 91 ? 1.186 -1.751 -4.202 1.00 98.38 91 MET A CA 1
ATOM 666 C C . MET A 1 91 ? 1.434 -3.193 -4.656 1.00 98.38 91 MET A C 1
ATOM 668 O O . MET A 1 91 ? 2.104 -3.374 -5.664 1.00 98.38 91 MET A O 1
ATOM 672 N N . ASP A 1 92 ? 0.890 -4.180 -3.946 1.00 97.50 92 ASP A N 1
ATOM 673 C CA . ASP A 1 92 ? 0.958 -5.612 -4.263 1.00 97.50 92 ASP A CA 1
ATOM 674 C C . ASP A 1 92 ? 0.405 -5.892 -5.668 1.00 97.50 92 ASP A C 1
ATOM 676 O O . ASP A 1 92 ? 1.164 -6.252 -6.567 1.00 97.50 92 ASP A O 1
ATOM 680 N N . ALA A 1 93 ? -0.853 -5.509 -5.916 1.00 98.06 93 ALA A N 1
ATOM 681 C CA . ALA A 1 93 ? -1.491 -5.634 -7.228 1.00 98.06 93 ALA A CA 1
ATOM 682 C C . ALA A 1 93 ? -0.728 -4.904 -8.344 1.00 98.06 93 ALA A C 1
ATOM 684 O O . ALA A 1 93 ? -0.611 -5.387 -9.474 1.00 98.06 93 ALA A O 1
ATOM 685 N N . TRP A 1 94 ? -0.194 -3.715 -8.045 1.00 98.06 94 TRP A N 1
ATOM 686 C CA . TRP A 1 94 ? 0.635 -2.965 -8.987 1.00 98.06 94 TRP A CA 1
ATOM 687 C C . TRP A 1 94 ? 1.927 -3.717 -9.334 1.00 98.06 94 TRP A C 1
ATOM 689 O O . TRP A 1 94 ? 2.309 -3.776 -10.504 1.00 98.06 94 TRP A O 1
ATOM 699 N N . PHE A 1 95 ? 2.606 -4.290 -8.337 1.00 96.56 95 PHE A N 1
ATOM 700 C CA . PHE A 1 95 ? 3.845 -5.037 -8.537 1.00 96.56 95 PHE A CA 1
ATOM 701 C C . PHE A 1 95 ? 3.618 -6.352 -9.281 1.00 96.56 95 PHE A C 1
ATOM 703 O O . PHE A 1 95 ? 4.371 -6.636 -10.215 1.00 96.56 95 PHE A O 1
ATOM 710 N N . ASP A 1 96 ? 2.583 -7.110 -8.933 1.00 96.19 96 ASP A N 1
ATOM 711 C CA . ASP A 1 96 ? 2.266 -8.381 -9.585 1.00 96.19 96 ASP A CA 1
ATOM 712 C C . ASP A 1 96 ? 1.994 -8.192 -11.076 1.00 96.19 96 ASP A C 1
ATOM 714 O O . ASP A 1 96 ? 2.606 -8.848 -11.921 1.00 96.19 96 ASP A O 1
ATOM 718 N N . VAL A 1 97 ? 1.161 -7.210 -11.432 1.00 97.56 97 VAL A N 1
ATOM 719 C CA . VAL A 1 97 ? 0.846 -6.922 -12.838 1.00 97.56 97 VAL A CA 1
ATOM 720 C C . VAL A 1 97 ? 2.078 -6.447 -13.616 1.00 97.56 97 VAL A C 1
ATOM 722 O O . VAL A 1 97 ? 2.262 -6.850 -14.765 1.00 97.56 97 VAL A O 1
ATOM 725 N N . LEU A 1 98 ? 2.931 -5.601 -13.024 1.00 96.19 98 LEU A N 1
ATOM 726 C CA . LEU A 1 98 ? 4.108 -5.061 -13.717 1.00 96.19 98 LEU A CA 1
ATOM 727 C C . LEU A 1 98 ? 5.289 -6.032 -13.818 1.00 96.19 98 LEU A C 1
ATOM 729 O O . LEU A 1 98 ? 6.149 -5.835 -14.677 1.00 96.19 98 LEU A O 1
ATOM 733 N N . THR A 1 99 ? 5.369 -7.035 -12.944 1.00 93.62 99 THR A N 1
ATOM 734 C CA . THR A 1 99 ? 6.468 -8.015 -12.944 1.00 93.62 99 THR A CA 1
ATOM 735 C C . THR A 1 99 ? 6.108 -9.335 -13.623 1.00 93.62 99 THR A C 1
ATOM 737 O O . THR A 1 99 ? 7.006 -10.129 -13.908 1.00 93.62 99 THR A O 1
ATOM 740 N N . ALA A 1 100 ? 4.830 -9.552 -13.944 1.00 95.38 100 ALA A N 1
ATOM 741 C CA . ALA A 1 100 ? 4.368 -10.746 -14.635 1.00 95.38 100 ALA A CA 1
ATOM 742 C C . ALA A 1 100 ? 4.924 -10.871 -16.064 1.00 95.38 100 ALA A C 1
ATOM 744 O O . ALA A 1 100 ? 4.990 -9.908 -16.834 1.00 95.38 100 ALA A O 1
ATOM 745 N N . GLN A 1 101 ? 5.267 -12.101 -16.454 1.00 94.00 101 GLN A N 1
ATOM 746 C CA . GLN A 1 101 ? 5.626 -12.405 -17.837 1.00 94.00 101 GLN A CA 1
ATOM 747 C C . GLN A 1 101 ? 4.393 -12.406 -18.747 1.00 94.00 101 GLN A C 1
ATOM 749 O O . GLN A 1 101 ? 3.271 -12.699 -18.326 1.00 94.00 101 GLN A O 1
ATOM 754 N N . ALA A 1 102 ? 4.602 -12.122 -20.034 1.00 93.06 102 ALA A N 1
ATOM 755 C CA . ALA A 1 102 ? 3.532 -12.156 -21.026 1.00 93.06 102 ALA A CA 1
ATOM 756 C C . ALA A 1 102 ? 2.849 -13.539 -21.098 1.00 93.06 102 ALA A C 1
ATOM 758 O O . ALA A 1 102 ? 3.491 -14.581 -20.970 1.00 93.06 102 ALA A O 1
ATOM 759 N N . GLY A 1 103 ? 1.540 -13.545 -21.371 1.00 95.94 103 GLY A N 1
ATOM 760 C CA . GLY A 1 103 ? 0.746 -14.765 -21.525 1.00 95.94 103 GLY A CA 1
ATOM 761 C C . GLY A 1 103 ? -0.023 -15.147 -20.259 1.00 95.94 103 GLY A C 1
ATOM 762 O O . GLY A 1 103 ? -0.788 -14.342 -19.722 1.00 95.94 103 GLY A O 1
ATOM 763 N N . ALA A 1 104 ? 0.126 -16.400 -19.825 1.00 95.81 104 ALA A N 1
ATOM 764 C CA . ALA A 1 104 ? -0.651 -16.957 -18.717 1.00 95.81 104 ALA A CA 1
ATOM 765 C C . ALA A 1 104 ? -0.345 -16.272 -17.376 1.00 95.81 104 ALA A C 1
ATOM 767 O O . ALA A 1 104 ? -1.281 -15.980 -16.637 1.00 95.81 104 ALA A O 1
ATOM 768 N N . GLU A 1 105 ? 0.923 -15.952 -17.092 1.00 94.81 105 GLU A N 1
ATOM 769 C CA . GLU A 1 105 ? 1.304 -15.279 -15.841 1.00 94.81 105 GLU A CA 1
ATOM 770 C C . GLU A 1 105 ? 0.699 -13.878 -15.739 1.00 94.81 105 GLU A C 1
ATOM 772 O O . GLU A 1 105 ? 0.114 -13.544 -14.715 1.00 94.81 105 GLU A O 1
ATOM 777 N N . PHE A 1 106 ? 0.732 -13.088 -16.817 1.00 96.69 106 PHE A N 1
ATOM 778 C CA . PHE A 1 106 ? 0.061 -11.786 -16.845 1.00 96.69 106 PHE A CA 1
ATOM 779 C C . PHE A 1 106 ? -1.453 -11.905 -16.637 1.00 96.69 106 PHE A C 1
ATOM 781 O O . PHE A 1 106 ? -2.047 -11.127 -15.896 1.00 96.69 106 PHE A O 1
ATOM 788 N N . THR A 1 107 ? -2.086 -12.904 -17.259 1.00 96.69 107 THR A N 1
ATOM 789 C CA . THR A 1 107 ? -3.526 -13.142 -17.072 1.00 96.69 107 THR A CA 1
ATOM 790 C C . THR A 1 107 ? -3.835 -13.499 -15.618 1.00 96.69 107 THR A C 1
ATOM 792 O O . THR A 1 107 ? -4.793 -12.980 -15.052 1.00 96.69 107 THR A O 1
ATOM 795 N N . GLN A 1 108 ? -3.007 -14.345 -15.000 1.00 96.75 108 GLN A N 1
ATOM 796 C CA . GLN A 1 108 ? -3.119 -14.689 -13.587 1.00 96.75 108 GLN A CA 1
ATOM 797 C C . GLN A 1 108 ? -2.949 -13.453 -12.696 1.00 96.75 108 GLN A C 1
ATOM 799 O O . GLN A 1 108 ? -3.802 -13.224 -11.848 1.00 96.75 108 GLN A O 1
ATOM 804 N N . ALA A 1 109 ? -1.919 -12.634 -12.924 1.00 96.75 109 ALA A N 1
ATOM 805 C CA . ALA A 1 109 ? -1.678 -11.413 -12.156 1.00 96.75 109 ALA A CA 1
ATOM 806 C C . ALA A 1 109 ? -2.868 -10.442 -12.228 1.00 96.75 109 ALA A C 1
ATOM 808 O O . ALA A 1 109 ? -3.321 -9.935 -11.209 1.00 96.75 109 ALA A O 1
ATOM 809 N N . VAL A 1 110 ? -3.455 -10.242 -13.413 1.00 97.44 110 VAL A N 1
ATOM 810 C CA . VAL A 1 110 ? -4.655 -9.400 -13.569 1.00 97.44 110 VAL A CA 1
ATOM 811 C C . VAL A 1 110 ? -5.866 -9.980 -12.830 1.00 97.44 110 VAL A C 1
ATOM 813 O O . VAL A 1 110 ? -6.660 -9.227 -12.269 1.00 97.44 110 VAL A O 1
ATOM 816 N N . VAL A 1 111 ? -6.028 -11.306 -12.818 1.00 97.88 111 VAL A N 1
ATOM 817 C CA . VAL A 1 111 ? -7.110 -11.964 -12.069 1.00 97.88 111 VAL A CA 1
ATOM 818 C C . VAL A 1 111 ? -6.899 -11.833 -10.558 1.00 97.88 111 VAL A C 1
ATOM 820 O O . VAL A 1 111 ? -7.868 -11.551 -9.855 1.00 97.88 111 VAL A O 1
ATOM 823 N N . CYS A 1 112 ? -5.667 -11.986 -10.063 1.00 96.75 112 CYS A N 1
ATOM 824 C CA . CYS A 1 112 ? -5.309 -11.809 -8.649 1.00 96.75 112 CYS A CA 1
ATOM 825 C C . CYS A 1 112 ? -5.426 -10.347 -8.181 1.00 96.75 112 CYS A C 1
ATOM 827 O O . CYS A 1 112 ? -5.924 -10.092 -7.085 1.00 96.75 112 CYS A O 1
ATOM 829 N N . ALA A 1 113 ? -5.151 -9.382 -9.063 1.00 97.25 113 ALA A N 1
ATOM 830 C CA . ALA A 1 113 ? -5.330 -7.961 -8.771 1.00 97.25 113 ALA A CA 1
ATOM 831 C C . ALA A 1 113 ? -6.775 -7.601 -8.375 1.00 97.25 113 ALA A C 1
ATOM 833 O O . ALA A 1 113 ? -7.002 -6.628 -7.657 1.00 97.25 113 ALA A O 1
ATOM 834 N N . VAL A 1 114 ? -7.782 -8.369 -8.810 1.00 97.94 114 VAL A N 1
ATOM 835 C CA . VAL A 1 114 ? -9.190 -8.104 -8.469 1.00 97.94 114 VAL A CA 1
ATOM 836 C C . VAL A 1 114 ? -9.461 -8.247 -6.962 1.00 97.94 114 VAL A C 1
ATOM 838 O O . VAL A 1 114 ? -9.910 -7.268 -6.358 1.00 97.94 114 VAL A O 1
ATOM 841 N N . PRO A 1 115 ? -9.233 -9.410 -6.316 1.00 97.69 115 PRO A N 1
ATOM 842 C CA . PRO A 1 115 ? -9.393 -9.534 -4.869 1.00 97.69 115 PRO A CA 1
ATOM 843 C C . PRO A 1 115 ? -8.421 -8.649 -4.077 1.00 97.69 115 PRO A C 1
ATOM 845 O O . PRO A 1 115 ? -8.811 -8.137 -3.027 1.00 97.69 115 PRO A O 1
ATOM 848 N N . GLU A 1 116 ? -7.207 -8.407 -4.575 1.00 97.94 116 GLU A N 1
ATOM 849 C CA . GLU A 1 116 ? -6.235 -7.522 -3.918 1.00 97.94 116 GLU A CA 1
ATOM 850 C C . GLU A 1 116 ? -6.740 -6.076 -3.846 1.00 97.94 116 GLU A C 1
ATOM 852 O O . GLU A 1 116 ? -6.814 -5.485 -2.765 1.00 97.94 116 GLU A O 1
ATOM 857 N N . LEU A 1 117 ? -7.192 -5.523 -4.976 1.00 98.38 117 LEU A N 1
ATOM 858 C CA . LEU A 1 117 ? -7.777 -4.183 -5.034 1.00 98.38 117 LEU A CA 1
ATOM 859 C C . LEU A 1 117 ? -9.113 -4.101 -4.288 1.00 98.38 117 LEU A C 1
ATOM 861 O O . LEU A 1 117 ? -9.432 -3.053 -3.722 1.00 98.38 117 LEU A O 1
ATOM 865 N N . ALA A 1 118 ? -9.888 -5.188 -4.237 1.00 98.31 118 ALA A N 1
ATOM 866 C CA . ALA A 1 118 ? -11.101 -5.245 -3.426 1.00 98.31 118 ALA A CA 1
ATOM 867 C C . ALA A 1 118 ? -10.780 -5.134 -1.926 1.00 98.31 118 ALA A C 1
ATOM 869 O O . ALA A 1 118 ? -11.422 -4.350 -1.220 1.00 98.31 118 ALA A O 1
ATOM 870 N N . LEU A 1 119 ? -9.761 -5.855 -1.442 1.00 98.44 119 LEU A N 1
ATOM 871 C CA . LEU A 1 119 ? -9.281 -5.721 -0.066 1.00 98.44 119 LEU A CA 1
ATOM 872 C C . LEU A 1 119 ? -8.720 -4.316 0.186 1.00 98.44 119 LEU A C 1
ATOM 874 O O . LEU A 1 119 ? -9.047 -3.704 1.204 1.00 98.44 119 LEU A O 1
ATOM 878 N N . ALA A 1 120 ? -7.952 -3.767 -0.762 1.00 98.56 120 ALA A N 1
ATOM 879 C CA . ALA A 1 120 ? -7.439 -2.404 -0.676 1.00 98.56 120 ALA A CA 1
ATOM 880 C C . ALA A 1 120 ? -8.575 -1.378 -0.528 1.00 98.56 120 ALA A C 1
ATOM 882 O O . ALA A 1 120 ? -8.536 -0.522 0.358 1.00 98.56 120 ALA A O 1
ATOM 883 N N . GLY A 1 121 ? -9.620 -1.502 -1.351 1.00 98.50 121 GLY A N 1
ATOM 884 C CA . GLY A 1 121 ? -10.805 -0.650 -1.322 1.00 98.50 121 GLY A CA 1
ATOM 885 C C . GLY A 1 121 ? -11.596 -0.773 -0.020 1.00 98.50 121 GLY A C 1
ATOM 886 O O . GLY A 1 121 ? -11.970 0.245 0.565 1.00 98.50 121 GLY A O 1
ATOM 887 N N . LEU A 1 122 ? -11.795 -1.997 0.482 1.00 98.31 122 LEU A N 1
ATOM 888 C CA . LEU A 1 122 ? -12.432 -2.231 1.779 1.00 98.31 122 LEU A CA 1
ATOM 889 C C . LEU A 1 122 ? -11.650 -1.541 2.901 1.00 98.31 122 LEU A C 1
ATOM 891 O O . LEU A 1 122 ? -12.220 -0.784 3.684 1.00 98.31 122 LEU A O 1
ATOM 895 N N . CYS A 1 123 ? -10.340 -1.758 2.967 1.00 98.25 123 CYS A N 1
ATOM 896 C CA . CYS A 1 123 ? -9.480 -1.166 3.982 1.00 98.25 123 CYS A CA 1
ATOM 897 C C . CYS A 1 123 ? -9.391 0.366 3.869 1.00 98.25 123 CYS A C 1
ATOM 899 O O . CYS A 1 123 ? -9.406 1.056 4.890 1.00 98.25 123 CYS A O 1
ATOM 901 N N . ALA A 1 124 ? -9.393 0.919 2.654 1.00 98.00 124 ALA A N 1
ATOM 902 C CA . ALA A 1 124 ? -9.475 2.361 2.436 1.00 98.00 124 ALA A CA 1
ATOM 903 C C . ALA A 1 124 ? -10.809 2.927 2.944 1.00 98.00 124 ALA A C 1
ATOM 905 O O . ALA A 1 124 ? -10.825 3.938 3.645 1.00 98.00 124 ALA A O 1
ATOM 906 N N . TRP A 1 125 ? -11.926 2.249 2.670 1.00 97.75 125 TRP A N 1
ATOM 907 C CA . TRP A 1 125 ? -13.233 2.628 3.204 1.00 97.75 125 TRP A CA 1
ATOM 908 C C . TRP A 1 125 ? -13.254 2.595 4.741 1.00 97.75 125 TRP A C 1
ATOM 910 O O . TRP A 1 125 ? -13.698 3.556 5.372 1.00 97.75 125 TRP A O 1
ATOM 920 N N . LEU A 1 126 ? -12.701 1.541 5.355 1.00 95.94 126 LEU A N 1
ATOM 921 C CA . LEU A 1 126 ? -12.545 1.438 6.812 1.00 95.94 126 LEU A CA 1
ATOM 922 C C . LEU A 1 126 ? -11.709 2.586 7.390 1.00 95.94 126 LEU A C 1
ATOM 924 O O . LEU A 1 126 ? -12.010 3.074 8.478 1.00 95.94 126 LEU A O 1
ATOM 928 N N . ALA A 1 127 ? -10.663 3.013 6.682 1.00 96.00 127 ALA A N 1
ATOM 929 C CA . ALA A 1 127 ? -9.794 4.101 7.108 1.00 96.00 127 ALA A CA 1
ATOM 930 C C . ALA A 1 127 ? -10.443 5.485 6.957 1.00 96.00 127 ALA A C 1
ATOM 932 O O . ALA A 1 127 ? -10.176 6.390 7.753 1.00 96.00 127 ALA A O 1
ATOM 933 N N . LEU A 1 128 ? -11.291 5.668 5.946 1.00 95.50 128 LEU A N 1
ATOM 934 C CA . LEU A 1 128 ? -11.884 6.962 5.613 1.00 95.50 128 LEU A CA 1
ATOM 935 C C . LEU A 1 128 ? -13.223 7.221 6.301 1.00 95.50 128 LEU A C 1
ATOM 937 O O . LEU A 1 128 ? -13.555 8.386 6.509 1.00 95.50 128 LEU A O 1
ATOM 941 N N . ARG A 1 129 ? -13.968 6.181 6.692 1.00 90.94 129 ARG A N 1
ATOM 942 C CA . ARG A 1 129 ? -15.247 6.372 7.386 1.00 90.94 129 ARG A CA 1
ATOM 943 C C . ARG A 1 129 ? -15.051 7.159 8.688 1.00 90.94 129 ARG A C 1
ATOM 945 O O . ARG A 1 129 ? -14.154 6.871 9.486 1.00 90.94 129 ARG A O 1
ATOM 952 N N . THR A 1 130 ? -15.889 8.165 8.887 1.00 73.38 130 THR A N 1
ATOM 953 C CA . THR A 1 130 ? -16.001 8.909 10.138 1.00 73.38 130 THR A CA 1
ATOM 954 C C . THR A 1 130 ? -16.935 8.146 11.070 1.00 73.38 130 THR A C 1
ATOM 956 O O . THR A 1 130 ? -18.009 7.706 10.665 1.00 73.38 130 THR A O 1
ATOM 959 N N . THR A 1 131 ? -16.523 7.938 12.318 1.00 65.94 131 THR A N 1
ATOM 960 C CA . THR A 1 131 ? -17.420 7.507 13.393 1.00 65.94 131 THR A CA 1
ATOM 961 C C . THR A 1 131 ? -18.192 8.735 13.867 1.00 65.94 131 THR A C 1
ATOM 963 O O . THR A 1 131 ? -17.878 9.343 14.883 1.00 65.94 131 THR A O 1
ATOM 966 N N . ASP A 1 132 ? -19.179 9.158 13.075 1.00 52.09 132 ASP A N 1
ATOM 967 C CA . ASP A 1 132 ? -20.136 10.181 13.494 1.00 52.09 132 ASP A CA 1
ATOM 968 C C . ASP A 1 132 ? -21.136 9.561 14.480 1.00 52.09 132 ASP A C 1
ATOM 970 O O . ASP A 1 132 ? -22.283 9.280 14.143 1.00 52.09 132 ASP A O 1
ATOM 974 N N . GLU A 1 133 ? -20.708 9.343 15.722 1.00 53.72 133 GLU A N 1
ATOM 975 C CA . GLU A 1 133 ? -21.645 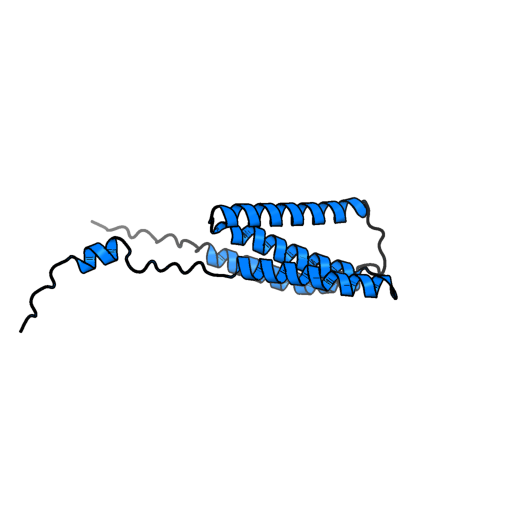9.243 16.840 1.00 53.72 133 GLU A CA 1
ATOM 976 C C . GLU A 1 133 ? -21.822 10.634 17.457 1.00 53.72 133 GLU A C 1
ATOM 978 O O . GLU A 1 133 ? -21.272 10.973 18.504 1.00 53.72 133 GLU A O 1
ATOM 983 N N . VAL A 1 134 ? -22.653 11.457 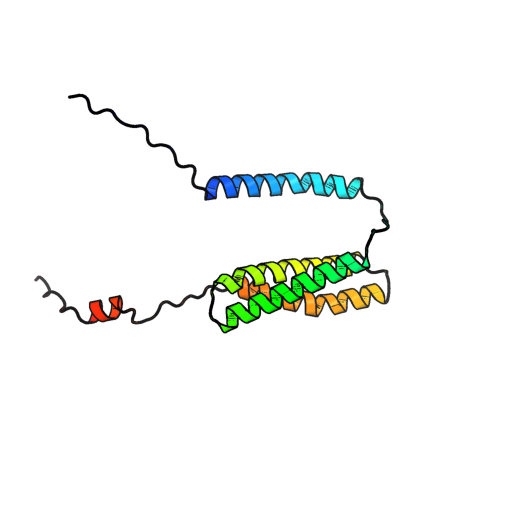16.814 1.00 55.41 134 VAL A N 1
ATOM 984 C CA . VAL A 1 134 ? -23.440 12.436 17.570 1.00 55.41 134 VAL A CA 1
ATOM 985 C C . VAL A 1 134 ? -24.424 11.613 18.389 1.00 55.41 134 VAL A C 1
ATOM 987 O O . VAL A 1 134 ? -25.446 11.193 17.860 1.00 55.41 134 VAL A O 1
ATOM 990 N N . VAL A 1 135 ? -24.105 11.332 19.653 1.00 56.41 135 VAL A N 1
ATOM 991 C CA . VAL A 1 135 ? -25.032 10.687 20.594 1.00 56.41 135 VAL A CA 1
ATOM 992 C C . VAL A 1 135 ? -26.229 11.625 20.793 1.00 56.41 135 VAL A C 1
ATOM 994 O O . VAL A 1 135 ? -26.077 12.653 21.456 1.00 56.41 135 VAL A O 1
ATOM 997 N N . PRO A 1 136 ? -27.438 11.326 20.279 1.00 53.09 136 PRO A N 1
ATOM 998 C CA . PRO A 1 136 ? -28.608 12.125 20.600 1.00 53.09 136 PRO A CA 1
ATOM 999 C C . PRO A 1 136 ? -28.977 11.804 22.051 1.00 53.09 136 PRO A C 1
ATOM 1001 O O . PRO A 1 136 ? -29.427 10.699 22.356 1.00 53.09 136 PRO A O 1
ATOM 1004 N N . GLY A 1 137 ? -28.743 12.749 22.963 1.00 60.06 137 GLY A N 1
ATOM 1005 C CA . GLY A 1 137 ? -29.003 12.554 24.392 1.00 60.06 137 GLY A CA 1
ATOM 1006 C C . GLY A 1 137 ? -27.754 12.391 25.254 1.00 60.06 137 GLY A C 1
ATOM 1007 O O . GLY A 1 137 ? -27.821 11.718 26.290 1.00 60.06 137 GLY A O 1
ATOM 1008 N N . SER A 1 138 ? -26.647 13.031 24.863 1.00 70.31 138 SER A N 1
ATOM 1009 C CA . SER A 1 138 ? -25.488 13.270 25.728 1.00 70.31 138 SER A CA 1
ATOM 1010 C C . SER A 1 138 ? -25.951 13.680 27.138 1.00 70.31 138 SER A C 1
ATOM 1012 O O . SER A 1 138 ? -26.960 14.379 27.264 1.00 70.31 138 SER A O 1
ATOM 1014 N N . PRO A 1 139 ? -25.240 13.330 28.226 1.00 69.00 139 PRO A N 1
ATOM 1015 C CA . PRO A 1 139 ? -25.612 13.778 29.571 1.00 69.00 139 PRO A CA 1
ATOM 1016 C C . PRO A 1 139 ? -25.817 15.298 29.663 1.00 69.00 139 PRO A C 1
ATOM 1018 O O . PRO A 1 139 ? -26.733 15.737 30.351 1.00 69.00 139 PRO A O 1
ATOM 1021 N N . CYS A 1 140 ? -25.044 16.085 28.901 1.00 71.00 140 CYS A N 1
ATOM 1022 C CA . CYS A 1 140 ? -25.269 17.524 28.728 1.00 71.00 140 CYS A CA 1
ATOM 1023 C C . CYS A 1 140 ? -26.621 17.849 28.082 1.00 71.00 140 CYS A C 1
ATOM 1025 O O . CYS A 1 140 ? -27.329 18.691 28.615 1.00 71.00 140 CYS A O 1
ATOM 1027 N N . ASP A 1 141 ? -27.024 17.166 27.009 1.00 69.56 141 ASP A N 1
ATOM 1028 C CA . ASP A 1 141 ? -28.329 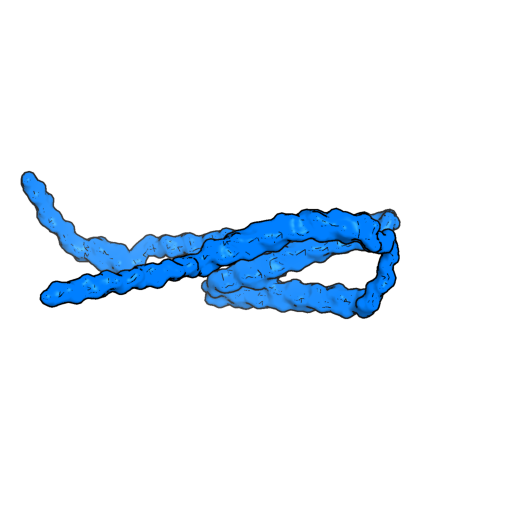17.373 26.360 1.00 69.56 141 ASP A CA 1
ATOM 1029 C C . ASP A 1 141 ? -29.483 17.020 27.302 1.00 69.56 141 ASP A C 1
ATOM 1031 O O . ASP A 1 141 ? -30.506 17.701 27.330 1.00 69.56 141 ASP A O 1
ATOM 1035 N N . ARG A 1 142 ? -29.309 15.982 28.131 1.00 67.69 142 ARG A N 1
ATOM 1036 C CA . ARG A 1 142 ? -30.298 15.572 29.138 1.00 67.69 142 ARG A CA 1
ATOM 1037 C C . ARG A 1 142 ? -30.383 16.565 30.296 1.00 67.69 142 ARG A C 1
ATOM 1039 O O . ARG A 1 142 ? -31.484 16.905 30.721 1.00 67.69 142 ARG A O 1
ATOM 1046 N N . VAL A 1 143 ? -29.241 17.056 30.777 1.00 70.06 143 VAL A N 1
ATOM 1047 C CA . VAL A 1 143 ? -29.169 18.131 31.779 1.00 70.06 143 VAL A CA 1
ATOM 1048 C C . VAL A 1 143 ? -29.788 19.411 31.213 1.00 70.06 143 VAL A C 1
ATOM 1050 O O . VAL A 1 143 ? -30.594 20.050 31.882 1.00 70.06 143 VAL A O 1
ATOM 1053 N N . GLN A 1 144 ? -29.514 19.738 29.952 1.00 69.69 144 GLN A N 1
ATOM 1054 C CA . GLN A 1 144 ? -30.036 20.926 29.288 1.00 69.69 144 GLN A CA 1
ATOM 1055 C C . GLN A 1 144 ? -31.541 20.853 29.023 1.00 69.69 144 GLN A C 1
ATOM 1057 O O . GLN A 1 144 ? -32.242 21.841 29.227 1.00 69.69 144 GLN A O 1
ATOM 1062 N N . ALA A 1 145 ? -32.057 19.673 28.675 1.00 72.12 145 ALA A N 1
ATOM 1063 C CA . ALA A 1 145 ? -33.490 19.414 28.579 1.00 72.12 145 ALA A CA 1
ATOM 1064 C C . ALA A 1 145 ? -34.204 19.435 29.945 1.00 72.12 145 ALA A C 1
ATOM 1066 O O . ALA A 1 145 ? -35.414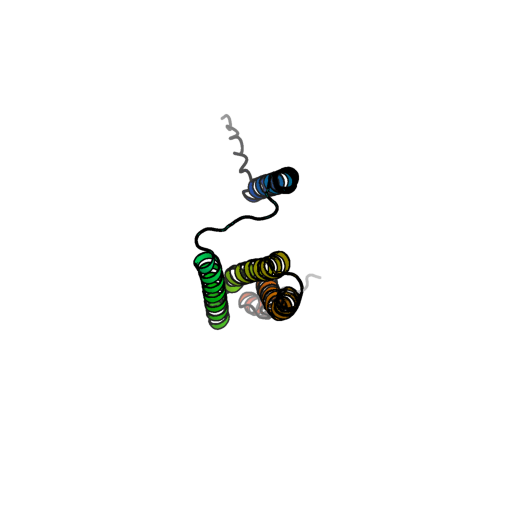 19.654 29.989 1.00 72.12 145 ALA A O 1
ATOM 1067 N N . SER A 1 146 ? -33.477 19.221 31.050 1.00 73.38 146 SER A N 1
ATOM 1068 C CA . SER A 1 146 ? -34.031 19.247 32.411 1.00 73.38 146 SER A CA 1
ATOM 1069 C C . SER A 1 146 ? -34.074 20.638 33.056 1.00 73.38 146 SER A C 1
ATOM 1071 O O . SER A 1 146 ? -34.773 20.818 34.054 1.00 73.38 146 SER A O 1
ATOM 1073 N N . TRP A 1 147 ? -33.366 21.633 32.507 1.00 74.12 147 TRP A N 1
ATOM 1074 C CA . TRP A 1 147 ? -33.393 22.990 33.053 1.00 74.12 147 TRP A CA 1
ATOM 1075 C C . TRP A 1 147 ? -34.728 23.693 32.752 1.00 74.12 147 TRP A C 1
ATOM 1077 O O . TRP A 1 147 ? -35.196 23.668 31.608 1.00 74.12 147 TRP A O 1
ATOM 1087 N N . PRO A 1 148 ? -35.338 24.375 33.740 1.00 77.38 148 PRO A N 1
ATOM 1088 C CA . PRO A 1 148 ? -36.496 25.227 33.501 1.00 77.38 148 PRO A CA 1
ATOM 1089 C C . PRO A 1 148 ? -36.140 26.315 32.487 1.00 77.38 148 PRO A C 1
ATOM 1091 O O . PRO A 1 148 ? -35.133 27.009 32.640 1.00 77.38 148 PRO A O 1
ATOM 1094 N N . ARG A 1 149 ? -36.969 26.489 31.452 1.00 81.12 149 ARG A N 1
ATOM 1095 C CA . ARG A 1 149 ? -36.773 27.602 30.520 1.00 81.12 149 ARG A CA 1
ATOM 1096 C C . ARG A 1 149 ? -36.994 28.920 31.268 1.00 81.12 149 ARG A C 1
ATOM 1098 O O . ARG A 1 149 ? -37.963 29.011 32.026 1.00 81.12 149 ARG A O 1
ATOM 1105 N N . PRO A 1 150 ? -36.139 29.936 31.064 1.00 77.62 150 PRO A N 1
ATOM 1106 C CA . PRO A 1 150 ? -36.382 31.248 31.640 1.00 77.62 150 PRO A CA 1
ATOM 1107 C C . PRO A 1 150 ? -37.726 31.794 31.131 1.00 77.62 150 PRO A C 1
ATOM 1109 O O . PRO A 1 150 ? -38.110 31.501 29.991 1.00 77.62 150 PRO A O 1
ATOM 1112 N N . PRO A 1 151 ? -38.459 32.558 31.958 1.00 77.81 151 PRO A N 1
ATOM 1113 C CA . PRO A 1 151 ? -39.703 33.175 31.527 1.00 77.81 151 PRO A CA 1
ATOM 1114 C C . PRO A 1 151 ? -39.432 34.073 30.320 1.00 77.81 151 PRO A C 1
ATOM 1116 O O . PRO A 1 151 ? -38.420 34.777 30.273 1.00 77.81 151 PRO A O 1
ATOM 1119 N N . ALA A 1 152 ? -40.330 34.026 29.335 1.00 75.25 152 ALA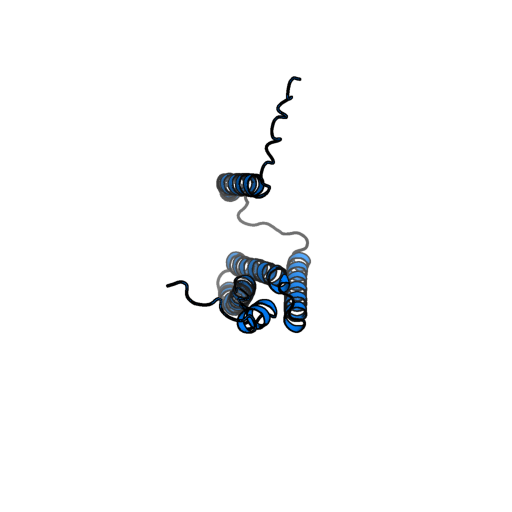 A N 1
ATOM 1120 C CA . ALA A 1 152 ? -40.266 34.929 28.198 1.00 75.25 152 ALA A CA 1
ATOM 1121 C C . ALA A 1 152 ? -40.352 36.368 28.721 1.00 75.25 152 ALA A C 1
ATOM 1123 O O . ALA A 1 152 ? -41.301 36.724 29.421 1.00 75.25 152 ALA A O 1
ATOM 1124 N N . VAL A 1 153 ? -39.322 37.158 28.431 1.00 71.69 153 VAL A N 1
ATOM 1125 C CA . VAL A 1 153 ? -39.317 38.587 28.741 1.00 71.69 153 VAL A CA 1
ATOM 1126 C C . VAL A 1 153 ? -40.296 39.263 27.766 1.00 71.69 153 VAL A C 1
ATOM 1128 O O . VAL A 1 153 ? -40.222 38.948 26.575 1.00 71.69 153 VAL A O 1
ATOM 1131 N N . PRO A 1 154 ? -41.237 40.094 28.253 1.00 71.56 154 PRO A N 1
ATOM 1132 C CA . PRO A 1 154 ? -42.236 40.770 27.423 1.00 71.56 154 PRO A CA 1
ATOM 1133 C C . PRO A 1 154 ? -41.642 41.821 26.480 1.00 71.56 154 PRO A C 1
ATOM 1135 O O . PRO A 1 154 ? -40.555 42.363 26.791 1.00 71.56 154 PRO A O 1
#

Foldseek 3Di:
DDDDDDDPPPPPPVVVVVVVVVVVVVVVVVVVVVVCVPPDDPDDDDPPVVVVVVVLVVLLVVLVVLLVVCVVVVHLCSLVSLQVNLVSLQVVLVCQCVVFDPDPSNVVSPVVNVVSNVSSVVSNCSNPDDPPPPPPCDVVNVVVVPDDDDPDDD